Protein AF-A0A3E1Y7W5-F1 (afdb_monomer)

Mean predicted aligned error: 9.29 Å

Radius of gyration: 19.56 Å; Cα contacts (8 Å, |Δi|>4): 126; chains: 1; bounding box: 55×55×45 Å

Organism: NCBI:txid2282649

Structure (mmCIF, N/CA/C/O backbone):
data_AF-A0A3E1Y7W5-F1
#
_entry.id   AF-A0A3E1Y7W5-F1
#
loop_
_atom_site.group_PDB
_atom_site.id
_atom_site.type_symbol
_atom_site.label_atom_id
_atom_site.label_alt_id
_atom_site.label_comp_id
_atom_site.label_asym_id
_atom_site.label_entity_id
_atom_site.label_seq_id
_atom_site.pdbx_PDB_ins_code
_atom_site.Cartn_x
_atom_site.Cartn_y
_atom_site.Cartn_z
_atom_site.occupancy
_atom_site.B_iso_or_equiv
_atom_site.auth_seq_id
_atom_site.auth_comp_id
_atom_site.auth_asym_id
_atom_site.auth_atom_id
_atom_site.pdbx_PDB_model_num
ATOM 1 N N . MET A 1 1 ? -35.020 -41.318 15.904 1.00 51.84 1 MET A N 1
ATOM 2 C CA . MET A 1 1 ? -34.576 -39.979 15.449 1.00 51.84 1 MET A CA 1
ATOM 3 C C . MET A 1 1 ? -33.763 -39.271 16.546 1.00 51.84 1 MET A C 1
ATOM 5 O O . MET A 1 1 ? -34.245 -38.320 17.140 1.00 51.84 1 MET A O 1
ATOM 9 N N . LYS A 1 2 ? -32.556 -39.755 16.883 1.00 50.25 2 LYS A N 1
ATOM 10 C CA . LYS A 1 2 ? -31.674 -39.120 17.898 1.00 50.25 2 LYS A CA 1
ATOM 11 C C . LYS A 1 2 ? -30.180 -39.098 17.524 1.00 50.25 2 LYS A C 1
ATOM 13 O O . LYS A 1 2 ? -29.379 -38.568 18.276 1.00 50.25 2 LYS A O 1
ATOM 18 N N . TRP A 1 3 ? -29.811 -39.607 16.347 1.00 46.44 3 TRP A N 1
ATOM 19 C CA . TRP A 1 3 ? -28.407 -39.766 15.935 1.00 46.44 3 TRP A CA 1
ATOM 20 C C . TRP A 1 3 ? -27.919 -38.725 14.915 1.00 46.44 3 TRP A C 1
ATOM 22 O O . TRP A 1 3 ? -26.737 -38.687 14.603 1.00 46.44 3 TRP A O 1
ATOM 32 N N . ILE A 1 4 ? -28.803 -37.853 14.417 1.00 52.19 4 ILE A N 1
ATOM 33 C CA . ILE A 1 4 ? -28.453 -36.869 13.374 1.00 52.19 4 ILE A CA 1
ATOM 34 C C . ILE A 1 4 ? -27.840 -35.587 13.972 1.00 52.19 4 ILE A C 1
ATOM 36 O O . ILE A 1 4 ? -27.038 -34.924 13.325 1.00 52.19 4 ILE A O 1
ATOM 40 N N . ILE A 1 5 ? -28.126 -35.268 15.239 1.00 51.50 5 ILE A N 1
ATOM 41 C CA . ILE A 1 5 ? -27.658 -34.021 15.876 1.00 51.50 5 ILE A CA 1
ATOM 42 C C . ILE A 1 5 ? -26.158 -34.080 16.232 1.00 51.50 5 ILE A C 1
ATOM 44 O O . ILE A 1 5 ? -25.489 -33.051 16.285 1.00 51.50 5 ILE 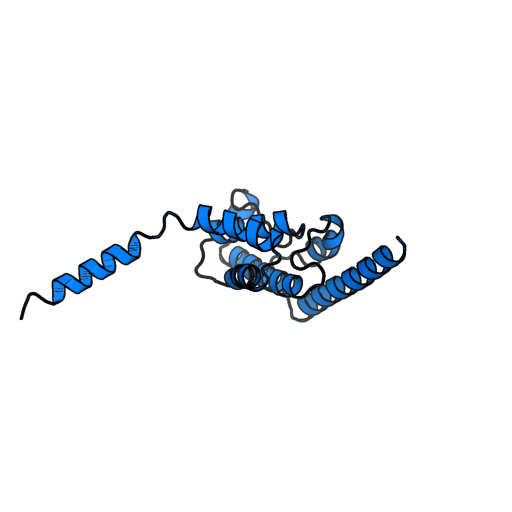A O 1
ATOM 48 N N . PHE A 1 6 ? -25.589 -35.277 16.410 1.00 44.41 6 PHE A N 1
ATOM 49 C CA . PHE A 1 6 ? -24.191 -35.426 16.834 1.00 44.41 6 PHE A CA 1
ATOM 50 C C . PHE A 1 6 ? -23.170 -35.196 15.704 1.00 44.41 6 PHE A C 1
ATOM 52 O O . PHE A 1 6 ? -22.020 -34.854 15.971 1.00 44.41 6 PHE A O 1
ATOM 59 N N . ILE A 1 7 ? -23.583 -35.327 14.438 1.00 51.84 7 ILE A N 1
ATOM 60 C CA . ILE A 1 7 ? -22.683 -35.189 13.281 1.00 51.84 7 ILE A CA 1
ATOM 61 C C . ILE A 1 7 ? -22.426 -33.707 12.954 1.00 51.84 7 ILE A C 1
ATOM 63 O O . ILE A 1 7 ? -21.301 -33.343 12.615 1.00 51.84 7 ILE A O 1
ATOM 67 N N . CYS A 1 8 ? -23.409 -32.823 13.164 1.00 44.44 8 CYS A N 1
ATOM 68 C CA . CYS A 1 8 ? -23.243 -31.387 12.909 1.00 44.44 8 CYS A CA 1
ATOM 69 C C . CYS A 1 8 ? -22.264 -30.695 13.878 1.00 44.44 8 CYS A C 1
ATOM 71 O O . CYS A 1 8 ? -21.632 -29.704 13.510 1.00 44.44 8 CYS A O 1
ATOM 73 N N . LEU A 1 9 ? -22.086 -31.221 15.095 1.00 47.31 9 LEU A N 1
ATOM 74 C CA . LEU A 1 9 ? -21.157 -30.653 16.082 1.00 47.31 9 LEU A CA 1
ATOM 75 C C . LEU A 1 9 ? -19.696 -31.072 15.838 1.00 47.31 9 LEU A C 1
ATOM 77 O O . LEU A 1 9 ? -18.782 -30.309 16.148 1.00 47.31 9 LEU A O 1
ATOM 81 N N . LEU A 1 10 ? -19.460 -32.225 15.202 1.00 46.62 10 LEU A N 1
ATOM 82 C CA . LEU A 1 10 ? -18.117 -32.652 14.790 1.00 46.62 10 LEU A CA 1
ATOM 83 C C . LEU A 1 10 ? -17.621 -31.902 13.542 1.00 46.62 10 LEU A C 1
ATOM 85 O O . LEU A 1 10 ? -16.427 -31.612 13.442 1.00 46.62 10 LEU A O 1
ATOM 89 N N . SER A 1 11 ? -18.521 -31.491 12.640 1.00 44.75 11 SER A N 1
ATOM 90 C CA . SER A 1 11 ? -18.167 -30.642 11.492 1.00 44.75 11 SER A CA 1
ATOM 91 C C . SER A 1 11 ? -17.866 -29.184 11.867 1.00 44.75 11 SER A C 1
ATOM 93 O O . SER A 1 11 ? -17.081 -28.540 11.175 1.00 44.75 11 SER A O 1
ATOM 95 N N . LEU A 1 12 ? -18.405 -28.666 12.981 1.00 43.25 12 LEU A N 1
ATOM 96 C CA . LEU A 1 12 ? -18.001 -27.349 13.501 1.00 43.25 12 LEU A CA 1
ATOM 97 C C . LEU A 1 12 ? -16.651 -27.386 14.240 1.00 43.25 12 LEU A C 1
ATOM 99 O O . LEU A 1 12 ? -15.932 -26.388 14.251 1.00 43.25 12 LEU A O 1
ATOM 103 N N . GLY A 1 13 ? -16.267 -28.530 14.817 1.00 38.62 13 GLY A N 1
ATOM 104 C CA . GLY A 1 13 ? -14.989 -28.681 15.523 1.00 38.62 13 GLY A CA 1
ATOM 105 C C . GLY A 1 13 ? -13.762 -28.726 14.604 1.00 38.62 13 GLY A C 1
ATOM 106 O O . GLY A 1 13 ? -12.681 -28.279 14.994 1.00 38.62 13 GLY A O 1
ATOM 107 N N . PHE A 1 14 ? -13.913 -29.217 13.369 1.00 42.97 14 PHE A N 1
ATOM 108 C CA . PHE A 1 14 ? -12.799 -29.335 12.418 1.00 42.97 14 PHE A CA 1
ATOM 109 C C . PHE A 1 14 ? -12.535 -28.069 11.594 1.00 42.97 14 PHE A C 1
ATOM 111 O O . PHE A 1 14 ? -11.393 -27.834 11.194 1.00 42.97 14 PHE A O 1
ATOM 118 N N . ALA A 1 15 ? -13.531 -27.195 11.421 1.00 40.84 15 ALA A N 1
ATOM 119 C CA . ALA A 1 1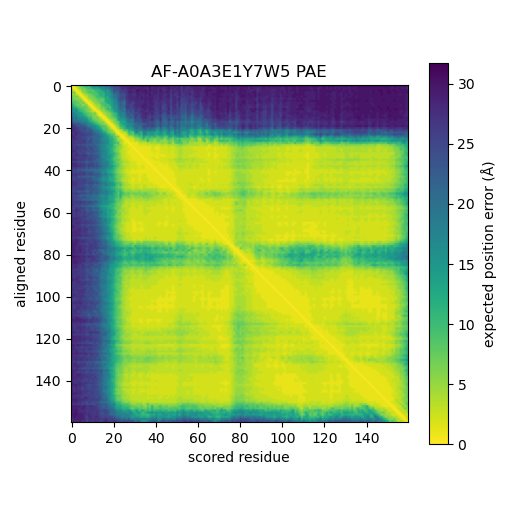5 ? -13.325 -25.893 10.781 1.00 40.84 15 ALA A CA 1
ATOM 120 C C . ALA A 1 15 ? -12.437 -24.954 11.625 1.00 40.84 15 ALA A C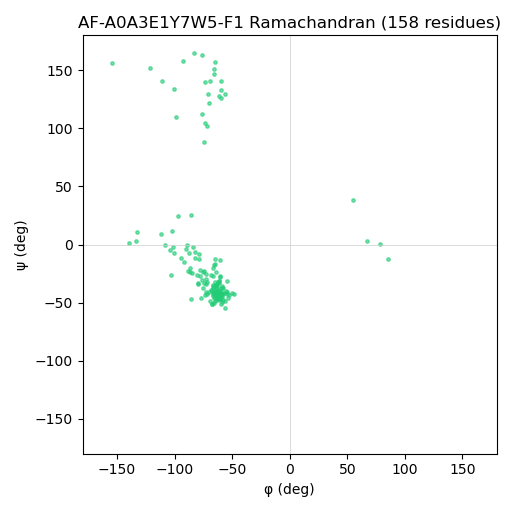 1
ATOM 122 O O . ALA A 1 15 ? -11.810 -24.040 11.094 1.00 40.84 15 ALA A O 1
ATOM 123 N N . CYS A 1 16 ? -12.312 -25.205 12.933 1.00 42.75 16 CYS A N 1
ATOM 124 C CA . CYS A 1 16 ? -11.573 -24.331 13.843 1.00 42.75 16 CYS A CA 1
ATOM 125 C C . CYS A 1 16 ? -10.075 -24.682 13.998 1.00 42.75 16 CYS A C 1
ATOM 127 O O . CYS A 1 16 ? -9.349 -23.957 14.679 1.00 42.75 16 CYS A O 1
ATOM 129 N N . ARG A 1 17 ? -9.576 -25.765 13.375 1.00 38.03 17 ARG A N 1
ATOM 130 C CA . ARG A 1 17 ? -8.171 -26.217 13.523 1.00 38.03 17 ARG A CA 1
ATOM 131 C C . ARG A 1 17 ? -7.259 -26.009 12.309 1.00 38.03 17 ARG A C 1
ATOM 133 O O . ARG A 1 17 ? -6.061 -26.246 12.420 1.00 38.03 17 ARG A O 1
ATOM 140 N N . MET A 1 18 ? -7.751 -25.453 11.203 1.00 39.59 18 MET A N 1
ATOM 141 C CA . MET A 1 18 ? -6.922 -25.090 10.036 1.00 39.59 18 MET A C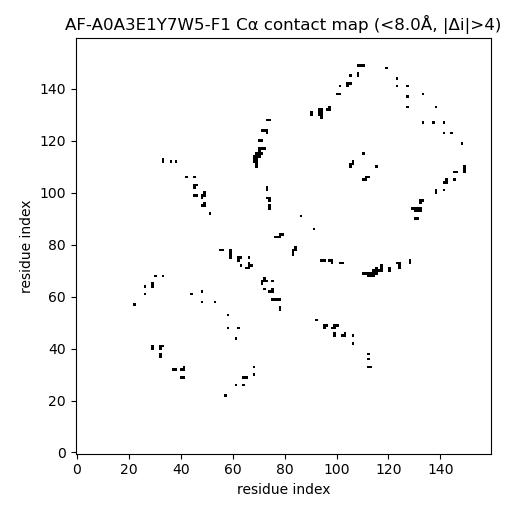A 1
ATOM 142 C C . MET A 1 18 ? -6.276 -23.691 10.146 1.00 39.59 18 MET A C 1
ATOM 144 O O . MET A 1 18 ? -5.952 -23.072 9.139 1.00 39.59 18 MET A O 1
ATOM 148 N N . ARG A 1 19 ? -6.054 -23.154 11.355 1.00 41.03 19 ARG A N 1
ATOM 149 C CA . ARG A 1 19 ? -5.473 -21.806 11.546 1.00 41.03 19 ARG A CA 1
ATOM 150 C C . ARG A 1 19 ? -3.959 -21.792 11.805 1.00 41.03 19 ARG A C 1
ATOM 152 O O . ARG A 1 19 ? -3.462 -20.863 12.432 1.00 41.03 19 ARG A O 1
ATOM 159 N N . SER A 1 20 ? -3.204 -22.805 11.368 1.00 38.75 20 SER A N 1
ATOM 160 C CA . SER A 1 20 ? -1.800 -22.943 11.806 1.00 38.75 20 SER A CA 1
ATOM 161 C C . SER A 1 20 ? -0.743 -23.209 10.723 1.00 38.75 20 SER A C 1
ATOM 163 O O . SER A 1 20 ? 0.413 -23.402 11.063 1.00 38.75 20 SER A O 1
ATOM 165 N N . ASN A 1 21 ? -1.058 -23.105 9.425 1.00 35.59 21 ASN A N 1
ATOM 166 C CA . ASN A 1 21 ? -0.012 -23.142 8.378 1.00 35.59 21 ASN A CA 1
ATOM 167 C C . ASN A 1 21 ? -0.117 -22.050 7.296 1.00 35.59 21 ASN A C 1
ATOM 169 O O . ASN A 1 21 ? 0.705 -22.006 6.380 1.00 35.59 21 ASN A O 1
ATOM 173 N N . SER A 1 22 ? -1.074 -21.120 7.397 1.00 51.62 22 SER A N 1
ATOM 174 C CA . SER A 1 22 ? -1.281 -20.076 6.380 1.00 51.62 22 SER A CA 1
ATOM 175 C C . SER A 1 22 ? -0.125 -19.069 6.297 1.00 51.62 22 SER A C 1
ATOM 177 O O . SER A 1 22 ? 0.243 -18.655 5.200 1.00 51.62 22 SER A O 1
ATOM 179 N N . ARG A 1 23 ? 0.504 -18.720 7.433 1.00 50.88 23 ARG A N 1
ATOM 180 C CA . ARG A 1 23 ? 1.517 -17.647 7.513 1.00 50.88 23 ARG A CA 1
ATOM 181 C C . ARG A 1 23 ? 2.803 -17.923 6.731 1.00 50.88 23 ARG A C 1
ATOM 183 O O . ARG A 1 23 ? 3.310 -17.046 6.044 1.00 50.88 23 ARG A O 1
ATOM 190 N N . VAL A 1 24 ? 3.349 -19.134 6.829 1.00 54.06 24 VAL A N 1
ATOM 191 C CA . VAL A 1 24 ? 4.571 -19.510 6.086 1.00 54.06 24 VAL A CA 1
ATOM 192 C C . VAL A 1 24 ? 4.255 -19.695 4.599 1.00 54.06 24 VAL A C 1
ATOM 194 O O . VAL A 1 24 ? 5.050 -19.330 3.732 1.00 54.06 24 VAL A O 1
ATOM 197 N N . THR A 1 25 ? 3.052 -20.190 4.315 1.00 59.00 25 THR A N 1
ATOM 198 C CA . THR A 1 25 ? 2.564 -20.502 2.974 1.00 59.00 25 THR A CA 1
ATOM 199 C C . THR A 1 25 ? 2.382 -19.233 2.135 1.00 59.00 25 THR A C 1
ATOM 201 O O . THR A 1 25 ? 2.978 -19.135 1.062 1.00 59.00 25 THR A O 1
ATOM 204 N N . TYR A 1 26 ? 1.681 -18.203 2.634 1.00 71.38 26 TYR A N 1
ATOM 205 C CA . TYR A 1 26 ? 1.473 -16.975 1.848 1.00 71.38 26 TYR A CA 1
ATOM 206 C C . TYR A 1 26 ? 2.788 -16.229 1.559 1.00 71.38 26 TYR A C 1
ATOM 208 O O . TYR A 1 26 ? 2.948 -15.672 0.474 1.00 71.38 26 TYR A O 1
ATOM 216 N N . LYS A 1 27 ? 3.758 -16.238 2.490 1.00 73.94 27 LYS A N 1
ATOM 217 C CA . LYS A 1 27 ? 5.040 -15.518 2.340 1.00 73.94 27 LYS A CA 1
ATOM 218 C C . LYS A 1 27 ? 5.885 -16.031 1.184 1.00 73.94 27 LYS A C 1
ATOM 220 O O . LYS A 1 27 ? 6.503 -15.230 0.473 1.00 73.94 27 LYS A O 1
ATOM 225 N N . LYS A 1 28 ? 5.945 -17.357 1.023 1.00 77.62 28 LYS A N 1
ATOM 226 C CA . LYS A 1 28 ? 6.666 -17.998 -0.081 1.00 77.62 28 LYS A CA 1
ATOM 227 C C . LYS A 1 28 ? 5.990 -17.661 -1.410 1.00 77.62 28 LYS A C 1
ATOM 229 O O . LYS A 1 28 ? 6.654 -17.136 -2.301 1.00 77.62 28 LYS A O 1
ATOM 234 N N . TYR A 1 29 ? 4.673 -17.852 -1.489 1.00 88.38 29 TYR A N 1
ATOM 235 C CA . TYR A 1 29 ? 3.910 -17.583 -2.708 1.00 88.38 29 TYR A CA 1
ATOM 236 C C . TYR A 1 29 ? 3.919 -16.110 -3.112 1.00 88.38 29 TYR A C 1
ATOM 238 O O . TYR A 1 29 ? 4.038 -15.818 -4.293 1.00 88.38 29 TYR A O 1
ATOM 246 N N . LEU A 1 30 ? 3.906 -15.170 -2.162 1.00 91.44 30 LEU A N 1
ATOM 247 C CA . LEU A 1 30 ? 3.980 -13.743 -2.481 1.00 91.44 30 LEU A CA 1
ATOM 248 C C . LEU A 1 30 ? 5.326 -13.363 -3.116 1.00 91.44 30 LEU A C 1
ATOM 250 O O . LEU A 1 30 ? 5.356 -12.631 -4.100 1.00 91.44 30 LEU A O 1
ATOM 254 N N . LYS A 1 31 ? 6.445 -13.898 -2.606 1.00 93.06 31 LYS A N 1
ATOM 255 C CA . LYS A 1 31 ? 7.767 -13.671 -3.218 1.00 93.06 31 LYS A CA 1
ATOM 256 C C . LYS A 1 31 ? 7.822 -14.235 -4.639 1.00 93.06 31 LYS A C 1
ATOM 258 O O . LYS A 1 31 ? 8.317 -13.569 -5.544 1.00 93.06 31 LYS A O 1
ATOM 263 N N . GLU A 1 32 ? 7.336 -15.460 -4.823 1.00 94.25 32 GLU A N 1
ATOM 264 C CA . GLU A 1 32 ? 7.309 -16.121 -6.131 1.00 94.25 32 GLU A CA 1
ATOM 265 C C . GLU A 1 32 ? 6.394 -15.387 -7.116 1.00 94.25 32 GLU A C 1
ATOM 267 O O . GLU A 1 32 ? 6.776 -15.204 -8.269 1.00 94.25 32 GLU A O 1
ATOM 272 N N . ALA A 1 33 ? 5.244 -14.894 -6.656 1.00 94.38 33 ALA A N 1
ATOM 273 C CA . ALA A 1 33 ? 4.319 -14.099 -7.452 1.00 94.38 33 ALA A CA 1
ATOM 274 C C . ALA A 1 33 ? 4.958 -12.787 -7.935 1.00 94.38 33 ALA A C 1
ATOM 276 O O . ALA A 1 33 ? 4.869 -12.473 -9.118 1.00 94.38 33 ALA A O 1
ATOM 277 N N . PHE A 1 34 ? 5.692 -12.065 -7.077 1.00 94.81 34 PHE A N 1
ATOM 278 C CA . PHE A 1 34 ? 6.46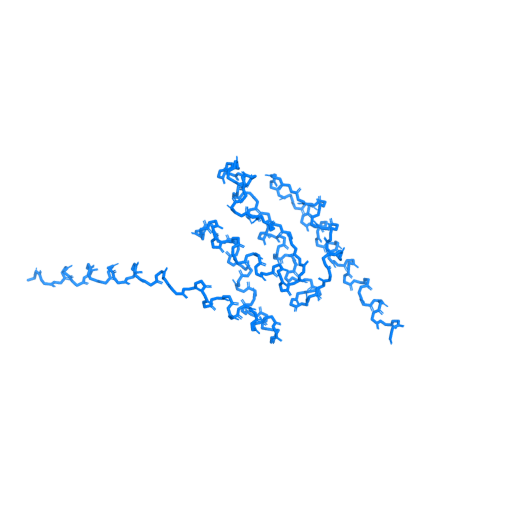8 -10.888 -7.501 1.00 94.81 34 PHE A CA 1
ATOM 279 C C . PHE A 1 34 ? 7.542 -11.243 -8.539 1.00 94.81 34 PHE A C 1
ATOM 281 O O . PHE A 1 34 ? 7.667 -10.562 -9.556 1.00 94.81 34 PHE A O 1
ATOM 288 N N . ALA A 1 35 ? 8.288 -12.331 -8.319 1.00 94.19 35 ALA A N 1
ATOM 289 C CA . ALA A 1 35 ? 9.338 -12.770 -9.240 1.00 94.19 35 ALA A CA 1
ATOM 290 C C . ALA A 1 35 ? 8.782 -13.178 -10.616 1.00 94.19 35 ALA A C 1
ATOM 292 O O . ALA A 1 35 ? 9.399 -12.898 -11.640 1.00 94.19 35 ALA A O 1
ATOM 293 N N . ARG A 1 36 ? 7.604 -13.814 -10.642 1.00 95.62 36 ARG A N 1
ATOM 294 C CA . ARG A 1 36 ? 6.919 -14.267 -11.863 1.00 95.62 36 ARG A CA 1
ATOM 295 C C . ARG A 1 36 ? 5.977 -13.230 -12.470 1.00 95.62 36 ARG A C 1
ATOM 297 O O . ARG A 1 36 ? 5.358 -13.519 -13.487 1.00 95.62 36 ARG A O 1
ATOM 304 N N . LYS A 1 37 ? 5.858 -12.050 -11.855 1.00 94.88 37 LYS A N 1
ATOM 305 C CA . LYS A 1 37 ? 4.897 -11.008 -12.238 1.00 94.88 37 LYS A CA 1
ATOM 306 C C . LYS A 1 37 ? 3.444 -11.514 -12.270 1.00 94.88 37 LYS A C 1
ATOM 308 O O . LYS A 1 37 ? 2.663 -11.122 -13.131 1.00 94.88 37 LYS A O 1
ATOM 313 N N . ASP A 1 38 ? 3.069 -12.372 -11.321 1.00 95.50 38 ASP A N 1
ATOM 314 C CA . ASP A 1 38 ? 1.692 -12.852 -11.164 1.00 95.50 38 ASP A CA 1
ATOM 315 C C . ASP A 1 38 ? 0.808 -11.750 -10.564 1.00 95.50 38 ASP A C 1
ATOM 317 O O . ASP A 1 38 ? 0.638 -11.619 -9.349 1.00 95.50 38 ASP A O 1
ATOM 321 N N . THR A 1 39 ? 0.255 -10.930 -11.453 1.00 94.00 39 THR A N 1
ATOM 322 C CA . THR A 1 39 ? -0.647 -9.827 -11.117 1.00 94.00 39 THR A CA 1
ATOM 323 C C . THR A 1 39 ? -1.866 -10.292 -10.332 1.00 94.00 39 THR A C 1
ATOM 325 O O . THR A 1 39 ? -2.235 -9.639 -9.360 1.00 94.00 39 THR A O 1
ATOM 328 N N . SER A 1 40 ? -2.472 -11.418 -10.709 1.00 93.69 40 SER A N 1
ATOM 329 C CA . SER A 1 40 ? -3.735 -11.867 -10.114 1.00 93.69 40 SER A CA 1
ATOM 330 C C . SER A 1 40 ? -3.550 -12.232 -8.645 1.00 93.69 40 SER A C 1
ATOM 332 O O . SER A 1 40 ? -4.313 -11.779 -7.790 1.00 93.69 40 SER A O 1
ATOM 334 N N . TYR A 1 41 ? -2.497 -12.995 -8.334 1.00 93.69 41 TYR A N 1
ATOM 335 C CA . TYR A 1 41 ? -2.207 -13.365 -6.955 1.00 93.69 41 TYR A CA 1
ATOM 336 C C . TYR A 1 41 ? -1.853 -12.140 -6.106 1.00 93.69 41 TYR A C 1
ATOM 338 O O . TYR A 1 41 ? -2.423 -11.956 -5.031 1.00 93.69 41 TYR A O 1
ATOM 346 N N . VAL A 1 42 ? -0.956 -11.266 -6.577 1.00 93.88 42 VAL A N 1
ATOM 347 C CA . VAL A 1 42 ? -0.537 -10.104 -5.773 1.00 93.88 42 VAL A CA 1
ATOM 348 C C . VAL A 1 42 ? -1.681 -9.112 -5.562 1.00 93.88 42 VAL A C 1
ATOM 350 O O . VAL A 1 42 ? -1.814 -8.592 -4.454 1.00 93.88 42 VAL A O 1
ATOM 353 N N . LEU A 1 43 ? -2.542 -8.890 -6.562 1.00 94.12 43 LEU A N 1
ATOM 354 C CA . LEU A 1 43 ? -3.747 -8.073 -6.390 1.00 94.12 43 LEU A CA 1
ATOM 355 C C . LEU A 1 43 ? -4.665 -8.648 -5.314 1.00 94.12 43 LEU A C 1
ATOM 357 O O . LEU A 1 43 ? -5.060 -7.907 -4.423 1.00 94.12 43 LEU A O 1
ATOM 361 N N . SER A 1 44 ? -4.906 -9.964 -5.319 1.00 91.38 44 SER A N 1
ATOM 362 C CA . SER A 1 44 ? -5.731 -10.605 -4.284 1.00 91.38 44 SER A CA 1
ATOM 363 C C . SER A 1 44 ? -5.175 -10.391 -2.870 1.00 91.38 44 SER A C 1
ATOM 365 O O . SER A 1 44 ? -5.926 -10.188 -1.919 1.00 91.38 44 SER A O 1
ATOM 367 N N . VAL A 1 45 ? -3.846 -10.367 -2.725 1.00 91.81 45 VAL A N 1
ATOM 368 C CA . VAL A 1 45 ? -3.190 -10.096 -1.441 1.00 91.81 45 VAL A CA 1
ATOM 369 C C . VAL A 1 45 ? -3.318 -8.620 -1.051 1.00 91.81 45 VAL A C 1
ATOM 371 O O . VAL A 1 45 ? -3.570 -8.330 0.117 1.00 91.81 45 VAL A O 1
ATOM 374 N N . ILE A 1 46 ? -3.170 -7.688 -1.999 1.00 92.75 46 ILE A N 1
ATOM 375 C CA . ILE A 1 46 ? -3.378 -6.252 -1.750 1.00 92.75 46 ILE A CA 1
ATOM 376 C C . ILE A 1 46 ? -4.837 -5.973 -1.369 1.00 92.75 46 ILE A C 1
ATOM 378 O O . ILE A 1 46 ? -5.080 -5.224 -0.425 1.00 92.75 46 ILE A O 1
ATOM 382 N N . ASP A 1 47 ? -5.800 -6.605 -2.035 1.00 89.81 47 ASP A N 1
ATOM 383 C CA . ASP A 1 47 ? -7.227 -6.443 -1.744 1.00 89.81 47 ASP A CA 1
ATOM 384 C C . ASP A 1 47 ? -7.579 -6.938 -0.331 1.00 89.81 47 ASP A C 1
ATOM 386 O O . ASP A 1 47 ? -8.374 -6.303 0.370 1.00 89.81 47 ASP A O 1
ATOM 390 N N . ASN A 1 48 ? -6.905 -7.989 0.153 1.00 89.12 48 ASN A N 1
ATOM 391 C CA . ASN A 1 48 ? -7.046 -8.474 1.530 1.00 89.12 48 ASN A CA 1
ATOM 392 C C . ASN A 1 48 ? -6.567 -7.468 2.592 1.00 89.12 48 ASN A C 1
ATOM 394 O O . ASN A 1 48 ? -6.954 -7.593 3.752 1.00 89.12 48 ASN A O 1
ATOM 398 N N . LEU A 1 49 ? -5.783 -6.436 2.246 1.00 90.44 49 LEU A N 1
ATOM 399 C CA . LEU A 1 49 ? -5.457 -5.362 3.199 1.00 90.44 49 LEU A CA 1
ATOM 400 C C . LEU A 1 49 ? -6.704 -4.567 3.618 1.00 90.44 49 LEU A C 1
ATOM 402 O O . LEU A 1 49 ? -6.717 -3.967 4.692 1.00 90.44 49 LEU A O 1
ATOM 406 N N . ASN A 1 50 ? -7.758 -4.567 2.799 1.00 87.94 50 ASN A N 1
ATOM 407 C CA . ASN A 1 50 ? -9.025 -3.923 3.135 1.00 87.94 50 ASN A CA 1
ATOM 408 C C . ASN A 1 50 ? -9.931 -4.799 4.025 1.00 87.94 50 ASN A C 1
ATOM 410 O O . ASN A 1 50 ? -10.972 -4.334 4.491 1.00 87.94 50 ASN A O 1
ATOM 414 N N . ASP A 1 51 ? -9.552 -6.055 4.279 1.00 85.50 51 ASP A N 1
ATOM 415 C CA . ASP A 1 51 ? -10.289 -6.935 5.177 1.00 85.50 51 ASP A CA 1
ATOM 416 C C . ASP A 1 51 ? -10.127 -6.451 6.630 1.00 85.50 51 ASP A C 1
ATOM 418 O O . ASP A 1 51 ? -9.024 -6.325 7.169 1.00 85.50 51 ASP A O 1
ATOM 422 N N . VAL A 1 52 ? -11.244 -6.145 7.288 1.00 79.00 52 VAL A N 1
ATOM 423 C CA . VAL A 1 52 ? -11.264 -5.711 8.695 1.00 79.00 52 VAL A CA 1
ATOM 424 C C . VAL A 1 52 ? -11.205 -6.885 9.674 1.00 79.00 52 VAL A C 1
ATOM 426 O O . VAL A 1 52 ? -10.984 -6.677 10.864 1.00 79.00 52 VAL A O 1
ATOM 429 N N . THR A 1 53 ? -11.390 -8.113 9.189 1.00 83.06 53 THR A N 1
ATOM 430 C CA . THR A 1 53 ? -11.427 -9.337 9.998 1.00 83.06 53 THR A CA 1
ATOM 431 C C . THR A 1 53 ? -10.042 -9.943 10.228 1.00 83.06 53 THR A C 1
ATOM 433 O O . THR A 1 53 ? -9.850 -10.682 11.200 1.00 83.06 53 THR A O 1
ATOM 436 N N . ILE A 1 54 ? -9.048 -9.598 9.399 1.00 84.56 54 ILE A N 1
ATOM 437 C CA . ILE A 1 54 ? -7.665 -10.036 9.618 1.00 84.56 54 ILE A CA 1
ATOM 438 C C . ILE A 1 54 ? -7.069 -9.343 10.847 1.00 84.56 54 ILE A C 1
ATOM 440 O O . ILE A 1 54 ? -7.293 -8.153 11.110 1.00 84.56 54 ILE A O 1
ATOM 444 N N . SER A 1 55 ? -6.292 -10.112 11.610 1.00 85.75 55 SER A N 1
ATOM 445 C CA . SER A 1 55 ? -5.625 -9.610 12.813 1.00 85.75 55 SER A CA 1
ATOM 446 C C . SER A 1 55 ? -4.573 -8.559 12.463 1.00 85.75 55 SER A C 1
ATOM 448 O O . SER A 1 55 ? -3.943 -8.643 11.412 1.00 85.75 55 SER A O 1
ATOM 450 N N . ASP A 1 56 ? -4.324 -7.622 13.376 1.00 84.69 56 ASP A N 1
ATOM 451 C CA . ASP A 1 56 ? -3.281 -6.603 13.219 1.00 84.69 56 ASP A CA 1
ATOM 452 C C . ASP A 1 56 ? -1.912 -7.230 12.892 1.00 84.69 56 ASP A C 1
ATOM 454 O O . ASP A 1 56 ? -1.237 -6.810 11.958 1.00 84.69 56 ASP A O 1
ATOM 458 N N . PHE A 1 57 ? -1.536 -8.315 13.576 1.00 84.69 57 PHE A N 1
ATOM 459 C CA . PHE A 1 57 ? -0.291 -9.030 13.284 1.00 84.69 57 PHE A CA 1
ATOM 460 C C . PHE A 1 57 ? -0.225 -9.525 11.833 1.00 84.69 57 PHE A C 1
ATOM 462 O O . PHE A 1 57 ? 0.783 -9.342 11.163 1.00 84.69 57 PHE A O 1
ATOM 469 N N . GLU A 1 58 ? -1.289 -10.167 11.353 1.00 85.50 58 GLU A N 1
ATOM 470 C CA . GLU A 1 58 ? -1.353 -10.714 9.994 1.00 85.50 58 GLU A CA 1
ATOM 471 C C . GLU A 1 58 ? -1.361 -9.609 8.936 1.00 85.50 58 GLU A C 1
ATOM 473 O O . GLU A 1 58 ? -0.662 -9.718 7.932 1.00 85.50 58 GLU A O 1
ATOM 478 N N . TYR A 1 59 ? -2.072 -8.515 9.207 1.00 90.31 59 TYR A N 1
ATOM 479 C CA . TYR A 1 59 ? -2.075 -7.318 8.377 1.00 90.31 59 TYR A CA 1
ATOM 480 C C . TYR A 1 59 ? -0.656 -6.760 8.179 1.00 90.31 59 TYR A C 1
ATOM 482 O O . TYR A 1 59 ? -0.204 -6.609 7.044 1.00 90.31 59 TYR A O 1
ATOM 490 N N . TYR A 1 60 ? 0.073 -6.494 9.271 1.00 89.19 60 TYR A N 1
ATOM 491 C CA . TYR A 1 60 ? 1.412 -5.902 9.182 1.00 89.19 60 TYR A CA 1
ATOM 492 C C . TYR A 1 60 ? 2.451 -6.891 8.643 1.00 89.19 60 TYR A C 1
ATOM 494 O O . TYR A 1 60 ? 3.347 -6.487 7.910 1.00 89.19 60 TYR A O 1
ATOM 502 N N . ASP A 1 61 ? 2.307 -8.190 8.913 1.00 87.75 61 ASP A N 1
ATOM 503 C CA . ASP A 1 61 ? 3.181 -9.227 8.348 1.00 87.75 61 ASP A CA 1
ATOM 504 C C . ASP A 1 61 ? 3.011 -9.361 6.820 1.00 87.75 61 ASP A C 1
ATOM 506 O O . ASP A 1 61 ? 3.980 -9.615 6.099 1.00 87.75 61 ASP A O 1
ATOM 510 N N . MET A 1 62 ? 1.793 -9.179 6.292 1.00 89.75 62 MET A N 1
ATOM 511 C CA . MET A 1 62 ? 1.558 -9.084 4.844 1.00 89.75 62 MET A CA 1
ATOM 512 C C . MET A 1 62 ? 2.124 -7.786 4.268 1.00 89.75 62 MET A C 1
ATOM 514 O O . MET A 1 62 ? 2.854 -7.828 3.277 1.00 89.75 62 MET A O 1
ATOM 518 N N . LEU A 1 63 ? 1.829 -6.652 4.907 1.00 93.12 63 LEU A N 1
ATOM 519 C CA . LEU A 1 63 ? 2.255 -5.333 4.450 1.00 93.12 63 LEU A CA 1
ATOM 520 C C . LEU A 1 63 ? 3.779 -5.219 4.367 1.00 93.12 63 LEU A C 1
ATOM 522 O O . LEU A 1 63 ? 4.293 -4.904 3.299 1.00 93.12 63 LEU A O 1
ATOM 526 N N . VAL A 1 64 ? 4.503 -5.582 5.434 1.00 91.94 64 VAL A N 1
ATOM 527 C CA . VAL A 1 64 ? 5.978 -5.613 5.463 1.00 91.94 64 VAL A CA 1
ATOM 528 C C . VAL A 1 64 ? 6.525 -6.374 4.261 1.00 91.94 64 VAL A C 1
ATOM 530 O O . VAL A 1 64 ? 7.505 -5.957 3.643 1.00 91.94 64 VAL A O 1
ATOM 533 N N . ARG A 1 65 ? 5.896 -7.500 3.905 1.00 91.88 65 ARG A N 1
ATOM 534 C CA . ARG A 1 65 ? 6.362 -8.318 2.792 1.00 91.88 65 ARG A CA 1
ATOM 535 C C . ARG A 1 65 ? 6.138 -7.647 1.441 1.00 91.88 65 ARG A C 1
ATOM 537 O O . ARG A 1 65 ? 7.028 -7.721 0.599 1.00 91.88 65 ARG A O 1
ATOM 544 N N . ILE A 1 66 ? 4.993 -6.996 1.241 1.00 94.38 66 ILE A N 1
ATOM 545 C CA . ILE A 1 66 ? 4.733 -6.190 0.040 1.00 94.38 66 ILE A CA 1
ATOM 546 C C . ILE A 1 66 ? 5.765 -5.061 -0.051 1.00 94.38 66 ILE A C 1
ATOM 548 O O . ILE A 1 66 ? 6.381 -4.893 -1.102 1.00 94.38 66 ILE A O 1
ATOM 552 N N . CYS A 1 67 ? 6.021 -4.347 1.048 1.00 94.62 67 CYS A N 1
ATOM 553 C CA . CYS A 1 67 ? 6.984 -3.248 1.089 1.00 94.62 67 CYS A CA 1
ATOM 554 C C . CYS A 1 67 ? 8.406 -3.708 0.738 1.00 94.62 67 CYS A C 1
ATOM 556 O O . CYS A 1 67 ? 9.061 -3.103 -0.101 1.00 94.62 67 CYS A O 1
ATOM 558 N N . GLN A 1 68 ? 8.863 -4.836 1.290 1.00 94.12 68 GLN A N 1
ATOM 559 C CA . GLN A 1 68 ? 10.180 -5.404 0.969 1.00 94.12 68 GLN A CA 1
ATOM 560 C C . GLN A 1 68 ? 10.341 -5.784 -0.509 1.00 94.12 68 GLN A C 1
ATOM 562 O O . GLN A 1 68 ? 11.450 -5.739 -1.033 1.00 94.12 68 GLN A O 1
ATOM 567 N N . LEU A 1 69 ? 9.262 -6.220 -1.164 1.00 95.31 69 LEU A N 1
ATOM 568 C CA . LEU A 1 69 ? 9.297 -6.683 -2.555 1.00 95.31 69 LEU A CA 1
ATOM 569 C C . LEU A 1 69 ? 9.085 -5.553 -3.572 1.00 95.31 69 LEU A C 1
ATOM 571 O O . LEU A 1 69 ? 9.496 -5.695 -4.720 1.00 95.31 69 LEU A O 1
ATOM 575 N N . SER A 1 70 ? 8.453 -4.454 -3.158 1.00 95.31 70 SER A N 1
ATOM 576 C CA . SER A 1 70 ? 8.150 -3.294 -4.009 1.00 95.31 70 SER A CA 1
ATOM 577 C C . SER A 1 70 ? 9.075 -2.099 -3.784 1.00 95.31 70 SER A C 1
ATOM 579 O O . SER A 1 70 ? 9.233 -1.284 -4.686 1.00 95.31 70 SER A O 1
ATOM 581 N N . GLY A 1 71 ? 9.654 -1.974 -2.589 1.00 95.06 71 GLY A N 1
ATOM 582 C CA . GLY A 1 71 ? 10.318 -0.755 -2.132 1.00 95.06 71 GLY A CA 1
ATOM 583 C C . GLY A 1 71 ? 9.358 0.339 -1.650 1.00 95.06 71 GLY A C 1
ATOM 584 O O . GLY A 1 71 ? 9.829 1.386 -1.226 1.00 95.06 71 GLY A O 1
ATOM 585 N N . PHE A 1 72 ? 8.038 0.105 -1.666 1.00 96.69 72 PHE A N 1
ATOM 586 C CA . PHE A 1 72 ? 7.023 1.067 -1.225 1.00 96.69 72 PHE A CA 1
ATOM 587 C C . PHE A 1 72 ? 6.548 0.771 0.206 1.00 96.69 72 PHE A C 1
ATOM 589 O O . PHE A 1 72 ? 5.852 -0.216 0.448 1.00 96.69 72 PHE A O 1
ATOM 596 N N . TYR A 1 73 ? 6.909 1.627 1.161 1.00 94.38 73 TYR A N 1
ATOM 597 C CA . TYR A 1 73 ? 6.765 1.444 2.609 1.00 94.38 73 TYR A CA 1
ATOM 598 C C . TYR A 1 73 ? 5.590 2.201 3.252 1.00 94.38 73 TYR A C 1
ATOM 600 O O . TYR A 1 73 ? 5.484 2.239 4.482 1.00 94.38 73 TYR A O 1
ATOM 608 N N . TYR A 1 74 ? 4.657 2.755 2.470 1.00 94.56 74 TYR A N 1
ATOM 609 C CA . TYR A 1 74 ? 3.472 3.426 3.022 1.00 94.56 74 TYR A CA 1
ATOM 610 C C . TYR A 1 74 ? 2.678 2.495 3.949 1.00 94.56 74 TYR A C 1
ATOM 612 O O . TYR A 1 74 ? 2.317 1.381 3.566 1.00 94.56 74 TYR A O 1
ATOM 620 N N . GLY A 1 75 ? 2.355 2.946 5.166 1.00 88.88 75 GLY A N 1
ATOM 621 C CA . GLY A 1 75 ? 1.608 2.107 6.110 1.00 88.88 75 GLY A CA 1
ATOM 622 C C . GLY A 1 75 ? 2.445 1.170 6.947 1.00 88.88 75 GLY A C 1
ATOM 623 O O . GLY A 1 75 ? 1.904 0.597 7.895 1.00 88.88 75 GLY A O 1
ATOM 624 N N . ASN A 1 76 ? 3.723 0.984 6.613 1.00 84.06 76 ASN A N 1
ATOM 625 C CA . ASN A 1 76 ? 4.538 -0.010 7.279 1.00 84.06 76 ASN A CA 1
ATOM 626 C C . ASN A 1 76 ? 4.871 0.441 8.706 1.00 84.06 76 ASN A C 1
ATOM 628 O O . ASN A 1 76 ? 5.743 1.278 8.926 1.00 84.06 76 ASN A O 1
ATOM 632 N N . LEU A 1 77 ? 4.162 -0.129 9.679 1.00 80.31 77 LEU A N 1
ATOM 633 C CA . LEU A 1 77 ? 4.424 0.063 11.098 1.00 80.31 77 LEU A CA 1
ATOM 634 C C . LEU A 1 77 ? 4.947 -1.232 11.696 1.00 80.31 77 LEU A C 1
ATOM 636 O O . LEU A 1 77 ? 4.439 -2.318 11.412 1.00 80.31 77 LEU A O 1
ATOM 640 N N . ASP A 1 78 ? 5.914 -1.107 12.599 1.00 73.75 78 ASP A N 1
ATOM 641 C CA . ASP A 1 78 ? 6.268 -2.219 13.463 1.00 73.75 78 ASP A CA 1
ATOM 642 C C . ASP A 1 78 ? 5.166 -2.402 14.514 1.00 73.75 78 ASP A C 1
ATOM 644 O O . ASP A 1 78 ? 5.073 -1.644 15.484 1.00 73.75 78 ASP A O 1
ATOM 648 N N . ALA A 1 79 ? 4.339 -3.433 14.333 1.00 66.38 79 ALA A N 1
ATOM 649 C CA . ALA A 1 79 ? 3.278 -3.804 15.268 1.00 66.38 79 ALA A CA 1
ATOM 650 C C . ALA A 1 79 ? 3.798 -4.172 16.675 1.00 66.38 79 ALA A C 1
ATOM 652 O O . ALA A 1 79 ? 3.015 -4.281 17.619 1.00 66.38 79 ALA A O 1
ATOM 653 N N . ARG A 1 80 ? 5.113 -4.385 16.835 1.00 70.69 80 ARG A N 1
ATOM 654 C CA . ARG A 1 80 ? 5.771 -4.633 18.126 1.00 70.69 80 ARG A CA 1
ATOM 655 C C . ARG A 1 80 ? 6.274 -3.354 18.791 1.00 70.69 80 ARG A C 1
ATOM 657 O O . ARG A 1 80 ? 6.569 -3.397 19.988 1.00 70.69 80 ARG A O 1
ATOM 664 N N . SER A 1 81 ? 6.356 -2.250 18.049 1.00 74.69 81 SER A N 1
ATOM 665 C CA . SER A 1 81 ? 6.820 -0.966 18.570 1.00 74.69 81 SER A CA 1
ATOM 666 C C . SER A 1 81 ? 5.862 -0.414 19.621 1.00 74.69 81 SER A C 1
ATOM 668 O O . SER A 1 81 ? 4.641 -0.579 19.535 1.00 74.69 81 SER A O 1
ATOM 670 N N . ASP A 1 82 ? 6.406 0.290 20.608 1.00 70.62 82 ASP A N 1
ATOM 671 C CA . ASP A 1 82 ? 5.582 0.932 21.634 1.00 70.62 82 ASP A CA 1
ATOM 672 C C . ASP A 1 82 ? 4.702 2.033 21.029 1.00 70.62 82 ASP A C 1
ATOM 674 O O . ASP A 1 82 ? 3.542 2.178 21.412 1.00 70.62 82 ASP A O 1
ATOM 678 N N . LEU A 1 83 ? 5.187 2.708 19.978 1.00 72.62 83 LEU A N 1
ATOM 679 C CA . LEU A 1 83 ? 4.407 3.669 19.196 1.00 72.62 83 LEU A CA 1
ATOM 680 C C . LEU A 1 83 ? 3.100 3.060 18.675 1.00 72.62 83 LEU A C 1
ATOM 682 O O . LEU A 1 83 ? 2.066 3.723 18.704 1.00 72.62 83 LEU A O 1
ATOM 686 N N . TYR A 1 84 ? 3.140 1.806 18.220 1.00 79.44 84 TYR A N 1
ATOM 687 C CA . TYR A 1 84 ? 1.960 1.082 17.763 1.00 79.44 84 TYR A CA 1
ATOM 688 C C . TYR A 1 84 ? 1.054 0.651 18.925 1.00 79.44 84 TYR A C 1
ATOM 690 O O . TYR A 1 84 ? -0.166 0.817 18.850 1.00 79.44 84 TYR A O 1
ATOM 698 N N . LYS A 1 85 ? 1.636 0.142 20.021 1.00 80.00 85 LYS A N 1
ATOM 699 C CA . LYS A 1 85 ? 0.886 -0.308 21.211 1.00 80.00 85 LYS A CA 1
ATOM 700 C C . LYS A 1 85 ? 0.089 0.815 21.875 1.00 80.00 85 LYS A C 1
ATOM 702 O O . LYS A 1 85 ? -0.976 0.550 22.423 1.00 80.00 85 LYS A O 1
ATOM 707 N N . HIS A 1 86 ? 0.581 2.052 21.813 1.00 84.44 86 HIS A N 1
ATOM 708 C CA . HIS A 1 86 ? -0.099 3.219 22.377 1.00 84.44 86 HIS A CA 1
ATOM 709 C C . HIS A 1 86 ? -1.238 3.767 21.504 1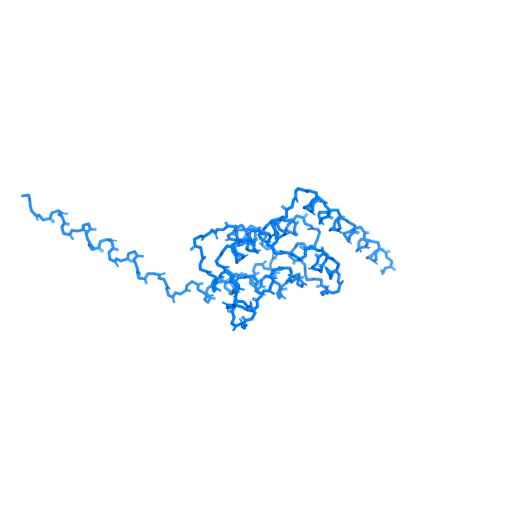.00 84.44 86 HIS A C 1
ATOM 711 O O . HIS A 1 86 ? -1.975 4.639 21.959 1.00 84.44 86 HIS A O 1
ATOM 717 N N . LYS A 1 87 ? -1.422 3.272 20.271 1.00 85.50 87 LYS A N 1
ATOM 718 C CA . LYS A 1 87 ? -2.544 3.690 19.418 1.00 85.50 87 LYS A CA 1
ATOM 719 C C . LYS A 1 87 ? -3.848 3.085 19.901 1.00 85.50 87 LYS A C 1
ATOM 721 O O . LYS A 1 87 ? -3.908 1.901 20.220 1.00 85.50 87 LYS A O 1
ATOM 726 N N . SER A 1 88 ? -4.919 3.865 19.866 1.00 89.62 88 SER A N 1
ATOM 727 C CA . SER A 1 88 ? -6.283 3.368 20.038 1.00 89.62 88 SER A CA 1
ATOM 728 C C . SER A 1 88 ? -6.680 2.427 18.895 1.00 89.62 88 SER A C 1
ATOM 730 O O . SER A 1 88 ? -6.149 2.497 17.785 1.00 89.62 88 SER A O 1
ATOM 732 N N . GLN A 1 89 ? -7.662 1.554 19.132 1.00 88.12 89 GLN A N 1
ATOM 733 C CA . GLN A 1 89 ? -8.192 0.677 18.081 1.00 88.12 89 GLN A CA 1
ATOM 734 C C . GLN A 1 89 ? -8.728 1.473 16.879 1.00 88.12 89 GLN A C 1
ATOM 736 O O . GLN A 1 89 ? -8.523 1.065 15.737 1.00 88.12 89 GLN A O 1
ATOM 741 N N . SER A 1 90 ? -9.359 2.626 17.119 1.00 89.94 90 SER A N 1
ATOM 742 C CA . SER A 1 90 ? -9.856 3.516 16.065 1.00 89.94 90 SER A CA 1
ATOM 743 C C . SER A 1 90 ? -8.737 4.078 15.191 1.00 89.94 90 SER A C 1
ATOM 745 O O . SER A 1 90 ? -8.863 4.052 13.969 1.00 89.94 90 SER A O 1
ATOM 747 N N . GLU A 1 91 ? -7.628 4.532 15.782 1.00 90.38 91 GLU A N 1
ATOM 748 C CA . GLU A 1 91 ? -6.473 5.016 15.012 1.00 90.38 91 GLU A CA 1
ATOM 749 C C . GLU A 1 91 ? -5.866 3.891 14.174 1.00 90.38 91 GLU A C 1
ATOM 751 O O . GLU A 1 91 ? -5.612 4.075 12.985 1.00 90.38 91 GLU A O 1
ATOM 756 N N . ARG A 1 92 ? -5.695 2.697 14.758 1.00 88.38 92 ARG A N 1
ATOM 757 C CA . ARG A 1 92 ? -5.172 1.531 14.028 1.00 88.38 92 ARG A CA 1
ATOM 758 C C . ARG A 1 92 ? -6.064 1.161 12.844 1.00 88.38 92 ARG A C 1
ATOM 760 O O . ARG A 1 92 ? -5.557 0.910 11.754 1.00 88.38 92 ARG A O 1
ATOM 767 N N . MET A 1 93 ? -7.385 1.193 13.022 1.00 90.00 93 MET A N 1
ATOM 768 C CA . MET A 1 93 ? -8.333 0.966 11.929 1.00 90.00 93 MET A CA 1
ATOM 769 C C . MET A 1 93 ? -8.225 2.025 10.827 1.00 90.00 93 MET A C 1
ATOM 771 O O . MET A 1 93 ? -8.236 1.666 9.651 1.00 90.00 93 MET A O 1
ATOM 775 N N . ILE A 1 94 ? -8.098 3.310 11.175 1.00 92.12 94 ILE A N 1
ATOM 776 C CA . ILE A 1 94 ? -7.941 4.387 10.183 1.00 92.12 94 ILE A CA 1
ATOM 777 C C . ILE A 1 94 ? -6.645 4.204 9.388 1.00 92.12 94 ILE A C 1
ATOM 779 O O . ILE A 1 94 ? -6.670 4.279 8.160 1.00 92.12 94 ILE A O 1
ATOM 783 N N . LEU A 1 95 ? -5.532 3.895 10.057 1.00 91.62 95 LEU A N 1
ATOM 784 C CA . LEU A 1 95 ? -4.245 3.651 9.400 1.00 91.62 95 LEU A CA 1
ATOM 785 C C . LEU A 1 95 ? -4.311 2.469 8.429 1.00 91.62 95 LEU A C 1
ATOM 787 O O . LEU A 1 95 ? -3.822 2.575 7.302 1.00 91.62 95 LEU A O 1
ATOM 791 N N . ARG A 1 96 ? -4.959 1.367 8.831 1.00 92.69 96 ARG A N 1
ATOM 792 C CA . ARG A 1 96 ? -5.189 0.204 7.960 1.00 92.69 96 ARG A CA 1
ATOM 793 C C . ARG A 1 96 ? -6.017 0.578 6.732 1.00 92.69 96 ARG A C 1
ATOM 795 O O . ARG A 1 96 ? -5.623 0.276 5.611 1.00 92.69 96 ARG A O 1
ATOM 802 N N . GLN A 1 97 ? -7.114 1.309 6.923 1.00 93.75 97 GLN A N 1
ATOM 803 C CA . GLN A 1 97 ? -7.969 1.768 5.823 1.00 93.75 97 GLN A CA 1
ATOM 804 C C . GLN A 1 97 ? -7.234 2.706 4.859 1.00 93.75 97 GLN A C 1
ATOM 806 O O . GLN A 1 97 ? -7.373 2.576 3.644 1.00 93.75 97 GLN A O 1
ATOM 811 N N . ASN A 1 98 ? -6.453 3.652 5.382 1.00 95.81 98 ASN A N 1
ATOM 812 C CA . ASN A 1 98 ? -5.652 4.561 4.565 1.00 95.81 98 ASN A CA 1
ATOM 813 C C . ASN A 1 98 ? -4.613 3.784 3.751 1.00 95.81 98 ASN A C 1
ATOM 815 O O . ASN A 1 98 ? -4.524 3.954 2.539 1.00 95.81 98 ASN A O 1
ATOM 819 N N . THR A 1 99 ? -3.886 2.878 4.398 1.00 95.81 99 THR A N 1
ATOM 820 C CA . THR A 1 99 ? -2.865 2.049 3.751 1.00 95.81 99 THR A CA 1
ATOM 821 C C . THR A 1 99 ? -3.456 1.160 2.663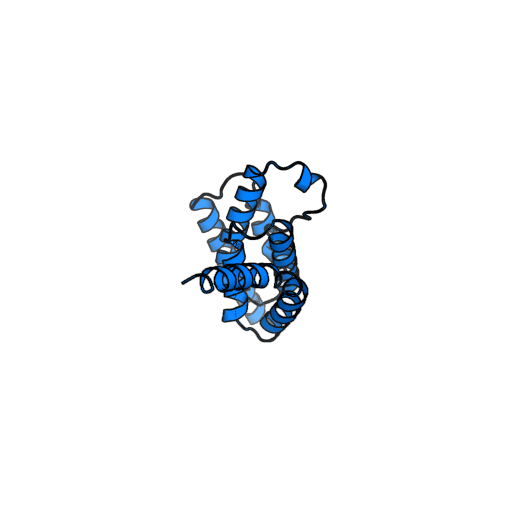 1.00 95.81 99 THR A C 1
ATOM 823 O O . THR A 1 99 ? -2.922 1.136 1.559 1.00 95.81 99 THR A O 1
ATOM 826 N N . ALA A 1 100 ? -4.582 0.486 2.919 1.00 94.94 100 ALA A N 1
ATOM 827 C CA . ALA A 1 100 ? -5.256 -0.336 1.916 1.00 94.94 100 ALA A CA 1
ATOM 828 C C . ALA A 1 100 ? -5.648 0.487 0.674 1.00 94.94 100 ALA A C 1
ATOM 830 O O . ALA A 1 100 ? -5.404 0.068 -0.458 1.00 94.94 100 ALA A O 1
ATOM 831 N N . LYS A 1 101 ? -6.178 1.705 0.870 1.00 96.94 101 LYS A N 1
ATOM 832 C CA . LYS A 1 101 ? -6.497 2.627 -0.235 1.00 96.94 101 LYS A CA 1
ATOM 833 C C . LYS A 1 101 ? -5.257 3.019 -1.034 1.00 96.94 101 LYS A C 1
ATOM 835 O O . LYS A 1 101 ? -5.293 2.986 -2.260 1.00 96.94 101 LYS A O 1
ATOM 840 N N . VAL A 1 102 ? -4.169 3.380 -0.358 1.00 97.69 102 VAL A N 1
ATOM 841 C CA . VAL A 1 102 ? -2.928 3.800 -1.021 1.00 97.69 102 VAL A CA 1
ATOM 842 C C . VAL A 1 102 ? -2.262 2.633 -1.751 1.00 97.69 102 VAL A C 1
ATOM 844 O O . VAL A 1 102 ? -1.839 2.799 -2.893 1.00 97.69 102 VAL A O 1
ATOM 847 N N . MET A 1 103 ? -2.266 1.432 -1.173 1.00 97.12 103 MET A N 1
ATOM 848 C CA . MET A 1 103 ? -1.778 0.220 -1.837 1.00 97.12 103 MET A CA 1
ATOM 849 C C . MET A 1 103 ? -2.614 -0.160 -3.067 1.00 97.12 103 MET A C 1
ATOM 851 O O . MET A 1 103 ? -2.058 -0.588 -4.077 1.00 97.12 103 MET A O 1
ATOM 855 N N . SER A 1 104 ? -3.929 0.073 -3.035 1.00 96.75 104 SER A N 1
ATOM 856 C CA . SER A 1 104 ? -4.805 -0.080 -4.209 1.00 96.75 104 SER A CA 1
ATOM 857 C C . SER A 1 104 ? -4.514 0.944 -5.319 1.00 96.75 104 SER A C 1
ATOM 859 O O . SER A 1 104 ? -4.775 0.687 -6.495 1.00 96.75 104 SER A O 1
ATOM 861 N N . ILE A 1 105 ? -3.977 2.121 -4.978 1.00 97.75 105 ILE A N 1
ATOM 862 C CA . ILE A 1 105 ? -3.489 3.090 -5.972 1.00 97.75 105 ILE A CA 1
ATOM 863 C C . ILE A 1 105 ? -2.132 2.636 -6.520 1.00 97.75 105 ILE A C 1
ATOM 865 O O . ILE A 1 105 ? -1.949 2.616 -7.736 1.00 97.75 105 ILE A O 1
ATOM 869 N N . TYR A 1 106 ? -1.208 2.221 -5.647 1.00 97.31 106 TYR A N 1
ATOM 870 C CA . TYR A 1 106 ? 0.096 1.678 -6.039 1.00 97.31 106 TYR A CA 1
ATOM 871 C C . TYR A 1 106 ? -0.045 0.510 -7.024 1.00 97.31 106 TYR A C 1
ATOM 873 O O . TYR A 1 106 ? 0.663 0.479 -8.032 1.00 97.31 106 TYR A O 1
ATOM 881 N N . SER A 1 107 ? -1.001 -0.401 -6.802 1.00 96.88 107 SER A N 1
ATOM 882 C CA . SER A 1 107 ? -1.218 -1.560 -7.678 1.00 96.88 107 SER A CA 1
ATOM 883 C C . SER A 1 107 ? -1.680 -1.210 -9.098 1.00 96.88 107 SER A C 1
ATOM 885 O O . SER A 1 107 ? -1.647 -2.058 -9.986 1.00 96.88 107 SER A O 1
ATOM 887 N N . LYS A 1 108 ? -2.075 0.046 -9.332 1.00 96.38 108 LYS A N 1
ATOM 888 C CA . LYS A 1 108 ? -2.449 0.593 -10.645 1.00 96.38 108 LYS A CA 1
ATOM 889 C C . LYS A 1 108 ? -1.332 1.427 -11.280 1.00 96.38 108 LYS A C 1
ATOM 891 O O . LYS A 1 108 ? -1.515 1.947 -12.378 1.00 96.38 108 LYS A O 1
ATOM 896 N N . SER A 1 109 ? -0.206 1.599 -10.590 1.00 96.06 109 SER A N 1
ATOM 897 C CA . SER A 1 109 ? 0.943 2.360 -11.082 1.00 96.06 109 SER A CA 1
ATOM 898 C C . SER A 1 109 ? 1.843 1.513 -11.990 1.00 96.06 109 SER A C 1
ATOM 900 O O . SER A 1 109 ? 1.782 0.285 -11.988 1.00 96.06 109 SER A O 1
ATOM 902 N N . CYS A 1 110 ? 2.736 2.167 -12.736 1.00 94.81 110 CYS A N 1
ATOM 903 C CA . CYS A 1 110 ? 3.762 1.486 -13.533 1.00 94.81 110 CYS A CA 1
ATOM 904 C C . CYS A 1 110 ? 4.803 0.734 -12.684 1.00 94.81 110 CYS A C 1
ATOM 906 O O . CYS A 1 110 ? 5.496 -0.131 -13.207 1.00 94.81 110 CYS A O 1
ATOM 908 N N . PHE A 1 111 ? 4.906 1.044 -11.387 1.00 94.62 111 PHE A N 1
ATOM 909 C CA . PHE A 1 111 ? 5.819 0.371 -10.465 1.00 94.62 111 PHE A CA 1
ATOM 910 C C . PHE A 1 111 ? 5.229 -0.920 -9.893 1.00 94.62 111 PHE A C 1
ATOM 912 O O . PHE A 1 111 ? 5.889 -1.607 -9.115 1.00 94.62 111 PHE A O 1
ATOM 919 N N . PHE A 1 112 ? 3.985 -1.272 -10.234 1.00 96.38 112 PHE A N 1
ATOM 920 C CA . PHE A 1 112 ? 3.364 -2.474 -9.702 1.00 96.38 112 PHE A CA 1
ATOM 921 C C . PHE A 1 112 ? 4.168 -3.726 -10.082 1.00 96.38 112 PHE A C 1
ATOM 923 O O . PHE A 1 112 ? 4.452 -3.968 -11.251 1.00 96.38 112 PHE A O 1
ATOM 930 N N . LEU A 1 113 ? 4.540 -4.524 -9.075 1.00 94.44 113 LEU A N 1
ATOM 931 C CA . LEU A 1 113 ? 5.427 -5.695 -9.183 1.00 94.44 113 LEU A CA 1
ATOM 932 C C . LEU A 1 113 ? 6.879 -5.381 -9.553 1.00 94.44 113 LEU A C 1
ATOM 934 O O . LEU A 1 113 ? 7.670 -6.312 -9.702 1.00 94.44 113 LEU A O 1
ATOM 938 N N . HIS A 1 114 ? 7.259 -4.116 -9.698 1.00 92.31 114 HIS A N 1
ATOM 939 C CA . HIS A 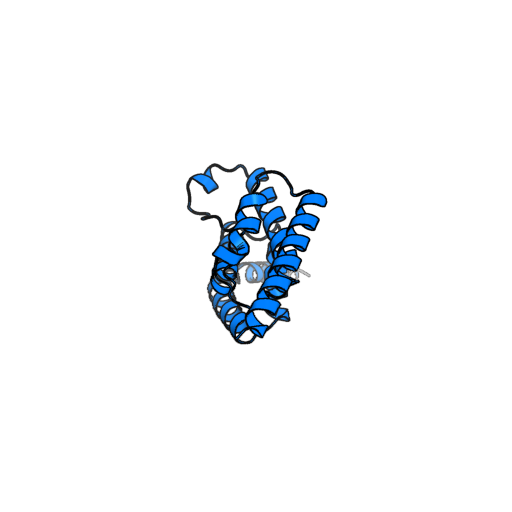1 114 ? 8.642 -3.692 -9.878 1.00 92.31 114 HIS A CA 1
ATOM 940 C C . HIS A 1 114 ? 9.183 -3.170 -8.551 1.00 92.31 114 HIS A C 1
ATOM 942 O O . HIS A 1 114 ? 8.515 -2.406 -7.858 1.00 92.31 114 HIS A O 1
ATOM 948 N N . TYR A 1 115 ? 10.387 -3.612 -8.196 1.00 93.00 115 TYR A N 1
ATOM 949 C CA . TYR A 1 115 ? 11.117 -2.977 -7.112 1.00 93.00 115 TYR A CA 1
ATOM 950 C C . TYR A 1 115 ? 11.583 -1.605 -7.597 1.00 93.00 115 TYR A C 1
ATOM 952 O O . TYR A 1 115 ? 12.179 -1.519 -8.672 1.00 93.00 115 TYR A O 1
ATOM 960 N N . ALA A 1 116 ? 11.317 -0.569 -6.813 1.00 92.69 116 ALA A N 1
ATOM 961 C CA . ALA A 1 116 ? 11.951 0.732 -6.964 1.00 92.69 116 ALA A CA 1
ATOM 962 C C . ALA A 1 116 ? 12.679 1.084 -5.666 1.00 92.69 116 ALA A C 1
ATOM 964 O O . ALA A 1 116 ? 12.282 0.629 -4.590 1.00 92.69 116 ALA A O 1
ATOM 965 N N . ASP A 1 117 ? 13.737 1.887 -5.763 1.00 92.06 117 ASP A N 1
ATOM 966 C CA . ASP A 1 117 ? 14.426 2.366 -4.569 1.00 92.06 117 ASP A CA 1
ATOM 967 C C . ASP A 1 117 ? 13.458 3.164 -3.677 1.00 92.06 117 ASP A C 1
ATOM 969 O O . ASP A 1 117 ? 12.649 3.936 -4.202 1.00 92.06 117 ASP A O 1
ATOM 973 N N . PRO A 1 118 ? 13.525 3.019 -2.340 1.00 90.00 118 PRO A N 1
ATOM 974 C CA . PRO A 1 118 ? 12.588 3.678 -1.423 1.00 90.00 118 PRO A CA 1
ATOM 975 C C . PRO A 1 118 ? 12.495 5.201 -1.608 1.00 90.00 118 PRO A C 1
ATOM 977 O O . PRO A 1 118 ? 11.422 5.789 -1.458 1.00 90.00 118 PRO A O 1
ATOM 980 N N . ASP A 1 119 ? 13.594 5.838 -2.016 1.00 91.69 119 ASP A N 1
ATOM 981 C CA . ASP A 1 119 ? 13.660 7.280 -2.273 1.00 91.69 119 ASP A CA 1
ATOM 982 C C . ASP A 1 119 ? 12.696 7.731 -3.385 1.00 91.69 119 ASP A C 1
ATOM 984 O O . ASP A 1 119 ? 12.199 8.858 -3.358 1.00 91.69 119 ASP A O 1
ATOM 988 N N . VAL A 1 120 ? 12.349 6.843 -4.326 1.00 92.94 120 VAL A N 1
ATOM 989 C CA . VAL A 1 120 ? 11.374 7.120 -5.395 1.00 92.94 120 VAL A CA 1
ATOM 990 C C . VAL A 1 120 ? 9.997 7.441 -4.811 1.00 92.94 120 VAL A C 1
ATOM 992 O O . VAL A 1 120 ? 9.290 8.319 -5.315 1.00 92.94 120 VAL A O 1
ATOM 995 N N . PHE A 1 121 ? 9.605 6.758 -3.733 1.00 94.56 121 PHE A N 1
ATOM 996 C CA . PHE A 1 121 ? 8.278 6.894 -3.133 1.00 94.56 121 PHE A CA 1
ATOM 997 C C . PHE A 1 121 ? 8.241 7.788 -1.900 1.00 94.56 121 PHE A C 1
ATOM 999 O O . PHE A 1 121 ? 7.143 8.112 -1.440 1.00 94.56 121 PHE A O 1
ATOM 1006 N N . GLN A 1 122 ? 9.395 8.236 -1.401 1.00 91.88 122 GLN A N 1
ATOM 1007 C CA . GLN A 1 122 ? 9.513 8.983 -0.148 1.00 91.88 122 GLN A CA 1
ATOM 1008 C C . GLN A 1 122 ? 8.508 10.139 -0.042 1.00 91.88 122 GLN A C 1
ATOM 1010 O O . GLN A 1 122 ? 7.861 10.307 0.990 1.00 91.88 122 GLN A O 1
ATOM 1015 N N . SER A 1 123 ? 8.306 10.897 -1.126 1.00 92.38 123 SER A N 1
ATOM 1016 C CA . SER A 1 123 ? 7.345 12.009 -1.130 1.00 92.38 123 SER A CA 1
ATOM 1017 C C . SER A 1 123 ? 5.901 11.554 -0.885 1.00 92.38 123 SER A C 1
ATOM 1019 O O . SER A 1 123 ? 5.146 12.234 -0.199 1.00 92.38 123 SER A O 1
ATOM 1021 N N . ILE A 1 124 ? 5.483 10.413 -1.438 1.00 95.38 124 ILE A N 1
ATOM 1022 C CA . ILE A 1 124 ? 4.140 9.857 -1.224 1.00 95.38 124 ILE A CA 1
ATOM 1023 C C . ILE A 1 124 ? 4.028 9.318 0.205 1.00 95.38 124 ILE A C 1
ATOM 1025 O O . ILE A 1 124 ? 3.014 9.532 0.869 1.00 95.38 124 ILE A O 1
ATOM 1029 N N . GLU A 1 125 ? 5.071 8.631 0.667 1.00 92.56 125 GLU A N 1
ATOM 1030 C CA . GLU A 1 125 ? 5.135 8.023 1.994 1.00 92.56 125 GLU A CA 1
ATOM 1031 C C . GLU A 1 125 ? 5.072 9.049 3.117 1.00 92.56 125 GLU A C 1
ATOM 1033 O O . GLU A 1 125 ? 4.367 8.816 4.089 1.00 92.56 125 GLU A O 1
ATOM 1038 N N . GLN A 1 126 ? 5.754 10.186 2.978 1.00 90.56 126 GLN A N 1
ATOM 1039 C CA . GLN A 1 126 ? 5.820 11.206 4.022 1.00 90.56 126 GLN A CA 1
ATOM 1040 C C . GLN A 1 126 ? 4.635 12.175 3.972 1.00 90.56 126 GLN A C 1
ATOM 1042 O O . GLN A 1 126 ? 3.994 12.410 4.995 1.00 90.56 126 GLN A O 1
ATOM 1047 N N . ASP A 1 127 ? 4.288 12.697 2.793 1.00 93.44 127 ASP A N 1
ATOM 1048 C CA . ASP A 1 127 ? 3.333 13.812 2.701 1.00 93.44 127 ASP A CA 1
ATOM 1049 C C . ASP A 1 127 ? 1.881 13.394 2.956 1.00 93.44 127 ASP A C 1
ATOM 1051 O O . ASP A 1 127 ? 1.043 14.224 3.313 1.00 93.44 127 ASP A O 1
ATOM 1055 N N . PHE A 1 128 ? 1.563 12.112 2.763 1.00 93.88 128 PHE A N 1
ATOM 1056 C CA . PHE A 1 128 ? 0.210 11.583 2.952 1.00 93.88 128 PHE A CA 1
ATOM 1057 C C . PHE A 1 128 ? 0.096 10.636 4.144 1.00 93.88 128 PHE A C 1
ATOM 1059 O O . PHE A 1 128 ? -0.945 9.990 4.318 1.00 93.88 128 PHE A O 1
ATOM 1066 N N . TRP A 1 129 ? 1.139 10.534 4.970 1.00 90.31 129 TRP A N 1
ATOM 1067 C CA . TRP A 1 129 ? 1.073 9.793 6.221 1.00 90.31 129 TRP A CA 1
ATOM 1068 C C . TRP A 1 129 ? 0.314 10.587 7.277 1.00 90.31 129 TRP A C 1
ATOM 1070 O O . TRP A 1 129 ? 0.787 11.618 7.751 1.00 90.31 129 TRP A O 1
ATOM 1080 N N . LYS A 1 130 ? -0.867 10.104 7.672 1.00 88.38 130 LYS A N 1
ATOM 1081 C CA . LYS A 1 130 ? -1.667 10.758 8.712 1.00 88.38 130 LYS A CA 1
ATOM 1082 C C . LYS A 1 130 ? -2.611 9.812 9.445 1.00 88.38 130 LYS A C 1
ATOM 1084 O O . LYS A 1 130 ? -2.989 8.757 8.927 1.00 88.38 130 LYS A O 1
ATOM 1089 N N . TYR A 1 131 ? -2.976 10.213 10.663 1.00 85.19 131 TYR A N 1
ATOM 1090 C CA . TYR A 1 131 ? -3.826 9.444 11.578 1.00 85.19 131 TYR A CA 1
ATOM 1091 C C . TYR A 1 131 ? -5.324 9.705 11.363 1.00 85.19 131 TYR A C 1
ATOM 1093 O O . TYR A 1 131 ? -6.164 9.000 11.920 1.00 85.19 131 TYR A O 1
ATOM 1101 N N . GLU A 1 132 ? -5.672 10.673 10.519 1.00 92.75 132 GLU A N 1
ATOM 1102 C CA . GLU A 1 132 ? -7.024 10.941 10.048 1.00 92.75 132 GLU A CA 1
ATOM 1103 C C . GLU A 1 132 ? -7.314 10.213 8.731 1.00 92.75 132 GLU A C 1
ATOM 1105 O O . GLU A 1 132 ? -6.418 9.869 7.958 1.00 92.75 132 GLU A O 1
ATOM 1110 N N . LYS A 1 133 ? -8.598 9.994 8.428 1.00 95.50 133 LYS A N 1
ATOM 1111 C CA . LYS A 1 133 ? -8.999 9.376 7.158 1.00 95.50 133 LYS A CA 1
ATOM 1112 C C . LYS A 1 133 ? -8.527 10.226 5.976 1.00 95.50 133 LYS A C 1
ATOM 1114 O O . LYS A 1 133 ? -8.768 11.431 5.937 1.00 95.50 133 LYS A O 1
ATOM 1119 N N . LEU A 1 134 ? -7.927 9.579 4.979 1.00 96.31 134 LEU A N 1
ATOM 1120 C CA . LEU A 1 134 ? -7.633 10.214 3.696 1.00 96.31 134 LEU A CA 1
ATOM 1121 C C . LEU A 1 134 ? -8.934 10.662 3.023 1.00 96.31 134 LEU A C 1
ATOM 1123 O O . LEU A 1 134 ? -9.870 9.869 2.855 1.00 96.31 134 LEU A O 1
ATOM 1127 N N . SER A 1 135 ? -8.966 11.931 2.628 1.00 97.12 135 SER A N 1
ATOM 1128 C CA . SER A 1 135 ? -10.015 12.511 1.798 1.00 97.12 135 SER A CA 1
ATOM 1129 C C . SER A 1 135 ? -9.848 12.081 0.340 1.00 97.12 135 SER A C 1
ATOM 1131 O O . SER A 1 135 ? -8.767 11.665 -0.079 1.00 97.12 135 SER A O 1
ATOM 1133 N N . THR A 1 136 ? -10.894 12.242 -0.471 1.00 97.25 136 THR A N 1
ATOM 1134 C CA . THR A 1 136 ? -10.810 12.017 -1.924 1.00 97.25 136 THR A CA 1
ATOM 1135 C C . THR A 1 136 ? -9.706 12.859 -2.565 1.00 97.25 136 THR A C 1
ATOM 1137 O O . THR A 1 136 ? -8.946 12.351 -3.381 1.00 97.25 136 THR A O 1
ATOM 1140 N N . LYS A 1 137 ? -9.546 14.115 -2.124 1.00 97.62 137 LYS A N 1
ATOM 1141 C CA . LYS A 1 137 ? -8.490 15.009 -2.615 1.00 97.62 137 LYS A CA 1
ATOM 1142 C C . LYS A 1 137 ? -7.091 14.450 -2.344 1.00 97.62 137 LYS A C 1
ATOM 1144 O O . LYS A 1 137 ? -6.231 14.561 -3.211 1.00 97.62 137 LYS A O 1
ATOM 1149 N N . ASP A 1 138 ? -6.864 13.847 -1.176 1.00 97.75 138 ASP A N 1
ATOM 1150 C CA . ASP A 1 138 ? -5.575 13.215 -0.866 1.00 97.75 138 ASP A CA 1
ATOM 1151 C C . ASP A 1 138 ? -5.309 12.035 -1.808 1.00 97.75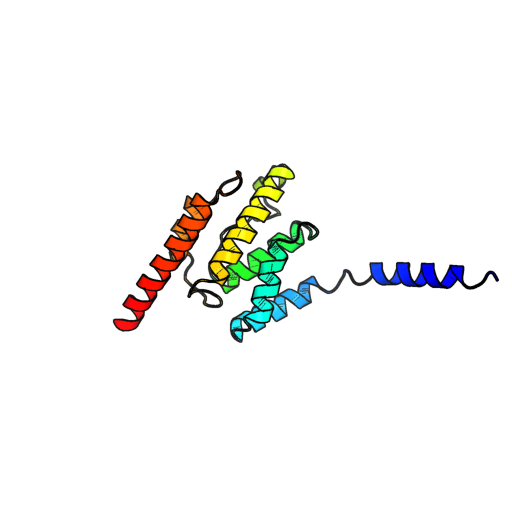 138 ASP A C 1
ATOM 1153 O O . ASP A 1 138 ? -4.236 11.935 -2.394 1.00 97.75 138 ASP A O 1
ATOM 1157 N N . LEU A 1 139 ? -6.308 11.168 -2.006 1.00 98.00 139 LEU A N 1
ATOM 1158 C CA . LEU A 1 139 ? -6.195 10.000 -2.886 1.00 98.00 139 LEU A CA 1
ATOM 1159 C C . LEU A 1 139 ? -5.909 10.405 -4.340 1.00 98.00 139 LEU A C 1
ATOM 1161 O O . LEU A 1 139 ? -5.059 9.800 -4.994 1.00 98.00 139 LEU A O 1
ATOM 1165 N N . ASP A 1 140 ? -6.556 11.465 -4.825 1.00 98.19 140 ASP A N 1
ATOM 1166 C CA . ASP A 1 140 ? -6.303 12.015 -6.157 1.00 98.19 140 ASP A CA 1
ATOM 1167 C C . ASP A 1 140 ? -4.881 12.573 -6.287 1.00 98.19 140 ASP A C 1
ATOM 1169 O O . ASP A 1 140 ? -4.228 12.383 -7.316 1.00 98.19 140 ASP A O 1
ATOM 1173 N N . GLN A 1 141 ? -4.372 13.251 -5.253 1.00 98.19 141 GLN A N 1
ATOM 1174 C CA . GLN A 1 141 ? -2.999 13.757 -5.246 1.00 98.19 141 GLN A CA 1
ATOM 1175 C C . GLN A 1 141 ? -1.971 12.622 -5.223 1.00 98.19 141 GLN A C 1
ATOM 1177 O O . GLN A 1 141 ? -1.000 12.678 -5.978 1.00 98.19 141 GLN A O 1
ATOM 1182 N N . ILE A 1 142 ? -2.204 11.573 -4.432 1.00 98.12 142 ILE A N 1
ATOM 1183 C CA . ILE A 1 142 ? -1.361 10.369 -4.403 1.00 98.12 142 ILE A CA 1
ATOM 1184 C C . ILE A 1 142 ? -1.314 9.726 -5.789 1.00 98.12 142 ILE A C 1
ATOM 1186 O O . ILE A 1 142 ? -0.228 9.479 -6.315 1.00 98.12 142 ILE A O 1
ATOM 1190 N N . LYS A 1 143 ? -2.477 9.521 -6.424 1.00 97.94 143 LYS A N 1
ATOM 1191 C CA . LYS A 1 143 ? -2.547 8.984 -7.788 1.00 97.94 143 LYS A CA 1
ATOM 1192 C C . LYS A 1 143 ? -1.735 9.839 -8.763 1.00 97.94 143 LYS A C 1
ATOM 1194 O O . LYS A 1 143 ? -0.921 9.305 -9.510 1.00 97.94 143 LYS A O 1
ATOM 1199 N N . ARG A 1 144 ? -1.917 11.164 -8.735 1.00 97.50 144 ARG A N 1
ATOM 1200 C CA . ARG A 1 144 ? -1.167 12.088 -9.603 1.00 97.50 144 ARG A CA 1
ATOM 1201 C C . ARG A 1 144 ? 0.342 11.992 -9.385 1.00 97.50 144 ARG A C 1
ATOM 1203 O O . ARG A 1 144 ? 1.087 12.078 -10.354 1.00 97.50 144 ARG A O 1
ATOM 1210 N N . ARG A 1 145 ? 0.809 11.806 -8.147 1.00 96.94 145 ARG A N 1
ATOM 1211 C CA . ARG A 1 145 ? 2.243 11.629 -7.876 1.00 96.94 145 ARG A CA 1
ATOM 1212 C C . ARG A 1 145 ? 2.782 10.330 -8.452 1.00 96.94 145 ARG A C 1
ATOM 1214 O O . ARG A 1 145 ? 3.828 10.370 -9.089 1.00 96.94 145 ARG A O 1
ATOM 1221 N N . PHE A 1 146 ? 2.054 9.221 -8.326 1.00 97.25 146 PHE A N 1
ATOM 1222 C CA . PHE A 1 146 ? 2.422 7.989 -9.028 1.00 97.25 146 PHE A CA 1
ATOM 1223 C C . PHE A 1 146 ? 2.476 8.192 -10.547 1.00 97.25 146 PHE A C 1
ATOM 1225 O O . PHE A 1 146 ? 3.452 7.786 -11.174 1.00 97.25 146 PHE A O 1
ATOM 1232 N N . ASP A 1 147 ? 1.484 8.871 -11.134 1.00 96.06 147 ASP A N 1
ATOM 1233 C CA . ASP A 1 147 ? 1.466 9.164 -12.573 1.00 96.06 147 ASP A CA 1
ATOM 1234 C C . ASP A 1 147 ? 2.709 9.978 -12.999 1.00 96.06 147 ASP A C 1
ATOM 1236 O O . ASP A 1 147 ? 3.332 9.673 -14.017 1.00 96.06 147 ASP A O 1
ATOM 1240 N N . LEU A 1 148 ? 3.114 10.978 -12.204 1.00 95.06 148 LEU A N 1
ATOM 1241 C CA . LEU A 1 148 ? 4.311 11.791 -12.458 1.00 95.06 148 LEU A CA 1
ATOM 1242 C C . LEU A 1 148 ? 5.610 10.985 -12.345 1.00 95.06 148 LEU A C 1
ATOM 1244 O O . LEU A 1 148 ? 6.472 11.107 -13.218 1.00 95.06 148 LEU A O 1
ATOM 1248 N N . LEU A 1 149 ? 5.741 10.146 -11.314 1.00 94.81 149 LEU A N 1
ATOM 1249 C CA . LEU A 1 149 ? 6.895 9.257 -11.148 1.00 94.81 149 LEU A CA 1
ATOM 1250 C C . LEU A 1 149 ? 7.018 8.299 -12.340 1.00 94.81 149 LEU A C 1
ATOM 1252 O O . LEU A 1 149 ? 8.095 8.158 -12.912 1.00 94.81 149 LEU A O 1
ATOM 1256 N N . CYS A 1 150 ? 5.900 7.742 -12.807 1.00 93.56 150 CYS A N 1
ATOM 1257 C CA . CYS A 1 150 ? 5.866 6.891 -13.995 1.00 93.56 150 CYS A CA 1
ATOM 1258 C C . CYS A 1 150 ? 6.287 7.605 -15.286 1.00 93.56 150 CYS A C 1
ATOM 1260 O O . CYS A 1 150 ? 6.843 6.986 -16.194 1.00 93.56 150 CYS A O 1
ATOM 1262 N N . MET A 1 151 ? 6.006 8.904 -15.410 1.00 92.31 151 MET A N 1
ATOM 1263 C CA . MET A 1 151 ? 6.481 9.702 -16.543 1.00 92.31 151 MET A CA 1
ATOM 1264 C C . MET A 1 151 ? 7.974 10.032 -16.436 1.00 92.31 151 MET A C 1
ATOM 1266 O O . MET A 1 151 ? 8.637 10.161 -17.465 1.00 92.31 151 MET A O 1
ATOM 1270 N N . ALA A 1 152 ? 8.505 10.207 -15.224 1.00 88.94 152 ALA A N 1
ATOM 1271 C CA . ALA A 1 152 ? 9.932 10.418 -14.996 1.00 88.94 152 ALA A CA 1
ATOM 1272 C C . ALA A 1 152 ? 10.741 9.161 -15.345 1.00 88.94 152 ALA A C 1
ATOM 1274 O O . ALA A 1 152 ? 11.602 9.240 -16.216 1.00 88.94 152 ALA A O 1
ATOM 1275 N N . ASP A 1 153 ? 10.351 8.007 -14.808 1.00 84.62 153 ASP A N 1
ATOM 1276 C CA . ASP A 1 153 ? 10.999 6.711 -15.049 1.00 84.62 153 ASP A CA 1
ATOM 1277 C C . ASP A 1 153 ? 11.125 6.384 -16.553 1.00 84.62 153 ASP A C 1
ATOM 1279 O O . ASP A 1 153 ? 12.206 6.107 -17.073 1.00 84.62 153 ASP A O 1
ATOM 1283 N N . LYS A 1 154 ? 10.043 6.582 -17.321 1.00 80.94 154 LYS A N 1
ATOM 1284 C CA . LYS A 1 154 ? 10.050 6.403 -18.787 1.00 80.94 154 LYS A CA 1
ATOM 1285 C C . LYS A 1 154 ? 11.020 7.323 -19.534 1.00 80.94 154 LYS A C 1
ATOM 1287 O O . LYS A 1 154 ? 11.414 6.995 -20.654 1.00 80.94 154 LYS A O 1
ATOM 1292 N N . ARG A 1 155 ? 11.330 8.508 -19.000 1.00 73.44 155 ARG A N 1
ATOM 1293 C CA . ARG A 1 155 ? 12.276 9.449 -19.625 1.00 73.44 155 ARG A CA 1
ATOM 1294 C C . ARG A 1 155 ? 13.717 9.046 -19.351 1.00 73.44 155 ARG A C 1
ATOM 1296 O O . ARG A 1 155 ? 14.545 9.235 -20.237 1.00 73.44 155 ARG A O 1
ATOM 1303 N N . ASP A 1 156 ? 13.986 8.474 -18.186 1.00 71.06 156 ASP A N 1
ATOM 1304 C CA . ASP A 1 156 ? 15.326 8.034 -17.808 1.00 71.06 156 ASP A CA 1
ATOM 1305 C C . ASP A 1 156 ? 15.711 6.741 -18.540 1.00 71.06 156 ASP A C 1
ATOM 1307 O O . ASP A 1 156 ? 16.815 6.651 -19.070 1.00 71.06 156 ASP A O 1
ATOM 1311 N N . VAL A 1 157 ? 14.763 5.816 -18.745 1.00 69.81 157 VAL A N 1
ATOM 1312 C CA . VAL A 1 157 ? 14.975 4.618 -19.587 1.00 69.81 157 VAL A CA 1
ATOM 1313 C C . VAL A 1 157 ? 15.302 4.968 -21.046 1.00 69.81 157 VAL A C 1
ATOM 1315 O O . VAL A 1 157 ? 16.037 4.239 -21.693 1.00 69.81 157 VAL A O 1
ATOM 1318 N N . LYS A 1 158 ? 14.783 6.078 -21.588 1.00 60.62 158 LYS A N 1
ATOM 1319 C CA . LYS A 1 158 ? 15.057 6.496 -22.980 1.00 60.62 158 LYS A CA 1
ATOM 1320 C C . LYS A 1 158 ? 16.413 7.175 -23.183 1.00 60.62 158 LYS A C 1
ATOM 1322 O O . LYS A 1 158 ? 16.778 7.435 -24.326 1.00 60.62 158 LYS A O 1
ATOM 1327 N N . LYS A 1 159 ? 17.096 7.559 -22.104 1.00 54.91 159 LYS A N 1
ATOM 1328 C CA . LYS A 1 159 ? 18.392 8.250 -22.159 1.00 54.91 159 LYS A CA 1
ATOM 1329 C C . LYS A 1 159 ? 19.586 7.298 -22.045 1.00 54.91 159 LYS A C 1
ATOM 1331 O O . LYS A 1 159 ? 20.701 7.745 -22.301 1.00 54.91 159 LYS A O 1
ATOM 1336 N N . ASN A 1 160 ? 19.338 6.041 -21.683 1.00 50.84 160 ASN A N 1
ATOM 1337 C CA . ASN A 1 160 ? 20.321 4.963 -21.572 1.00 50.84 160 ASN A CA 1
ATOM 1338 C C . ASN A 1 160 ? 20.159 3.969 -22.726 1.00 50.84 160 ASN A C 1
ATOM 1340 O O . ASN A 1 160 ? 21.170 3.316 -23.059 1.00 50.84 160 ASN A O 1
#

Nearest PDB structures (foldseek):
  7xds-assembly1_A  TM=3.121E-01  e=5.634E+00  Puccinia graminis f. sp. tritici

Foldseek 3Di:
DPPPVVVVVVVVVVVPPPPPPVLVVLLVVCLVCLVVVVLVSVVVLLLCLQPPPDDPVSNLSSLVSQCVQQVECALNDDCPDVVNVPDDPLLSNQSSNQSSLLSVLVSVAPSNSPHDHNVLCVCVRPPLDDSDHDDPVNSVVSNVSSVVSNVVVVVVVVVD

Sequence (160 aa):
MKWIIFICLLSLGFACRMRSNSRVTYKKYLKEAFARKDTSYVLSVIDNLNDVTISDFEYYDMLVRICQLSGFYYGNLDARSDLYKHKSQSERMILRQNTAKVMSIYSKSCFFLHYADPDVFQSIEQDFWKYEKLSTKDLDQIKRRFDLLCMADKRDVKKN

Secondary structure (DSSP, 8-state):
--SSHHHHHHHHHHHTS--SSHHHHHHHHHHHHHHHT-HHHHHHHHHGGG-SSS-HHHHHHHHHHHHHHHS--TT---TTSHHHHTS-HHHHHHHHHHHHHHHHHHTTSTTTTS---HHHHHHHHHHT--SSPPPHHHHHHHHHHHHHHHHHHHHHHTT-

Solvent-accessible surface area (backbone atoms only — not comparable to full-atom values): 9370 Å² total; per-residue (Å²): 144,80,74,71,70,65,57,63,58,55,59,59,58,58,71,70,67,76,82,78,62,61,75,70,52,51,56,55,51,53,55,51,27,43,75,70,60,38,59,71,62,52,48,55,56,53,58,53,48,66,47,84,84,60,49,70,69,56,51,43,59,50,46,48,51,52,18,74,60,29,34,53,59,62,73,65,60,62,80,84,38,67,78,49,67,72,48,52,73,67,44,53,50,34,38,43,52,42,31,26,53,52,51,61,47,46,66,72,37,84,56,48,68,35,67,46,63,49,77,79,43,42,66,61,42,59,77,70,64,60,72,62,75,72,49,71,70,53,55,53,50,50,48,50,50,48,55,51,51,47,54,49,53,59,53,57,64,73,75,110

pLDDT: mean 82.79, std 17.97, range [35.59, 98.19]